Protein AF-A0A968Y1W7-F1 (afdb_monomer)

Mean predicted aligned error: 9.11 Å

Radius of gyration: 21.21 Å; Cα contacts (8 Å, |Δi|>4): 75; chains: 1; bounding box: 48×29×63 Å

Nearest PDB structures (foldseek):
  3m8e-assembly1_A  TM=7.980E-01  e=2.992E-03  Bacillus thuringiensis serovar israelensis
  3m8f-assembly1_A  TM=7.879E-01  e=1.135E-02  Bacillus thuringiensis serovar israelensis
  3zec-assembly1_A  TM=7.705E-01  e=1.135E-02  Shewanella oneidensis
  1r22-assembly1_B  TM=7.208E-01  e=4.601E-02  Synechococcus elongatus PCC 7942 = FACHB-805
  2rdp-assembly1_A-2  TM=5.842E-01  e=3.767E-02  Geobacillus stearothermophilus

Sequence (99 aa):
MYWLTDENNTRPQKTLTELAANVRAESGKLELVLEIIVKSGLVLEIPATPIERYQLVHYYLLPFIRKRKNVKIIEWVVKIEETIADINKRDNELRKELG

pLDDT: mean 86.55, std 8.56, range [62.09, 97.19]

Foldseek 3Di:
DLQCADPVLDRDWAFLVSVPVVDPDDSVVSVVVLVVCCVVVQWPFDDDPPGITITGDDSVCSVVSVVVVVVVVVVVVVVVVVVVVVVVVVVVVVVVVVD

Secondary structure (DSSP, 8-state):
-GGGS-SSS----B-HHHHHHT--S-HHHHHHHHHHHHHTTSEEEE--SSS-EEEE--GGGHHHHHHHHHHHHHHHHHHHHHHHHHHHHHHHHHHHH--

Structure (mmCIF, N/CA/C/O backbone):
data_AF-A0A968Y1W7-F1
#
_entry.id   AF-A0A968Y1W7-F1
#
loop_
_atom_site.group_PDB
_atom_site.id
_atom_site.type_symbol
_atom_site.label_atom_id
_atom_site.label_alt_id
_atom_site.label_comp_id
_atom_site.label_asym_id
_atom_site.label_entity_id
_atom_site.label_seq_id
_atom_site.pdbx_PDB_ins_code
_atom_site.Cartn_x
_atom_site.Cartn_y
_atom_site.Cartn_z
_atom_site.occupancy
_atom_site.B_iso_or_equiv
_atom_site.auth_seq_id
_atom_site.auth_comp_id
_atom_site.auth_asym_id
_atom_site.auth_atom_id
_atom_site.pdbx_PDB_model_num
ATOM 1 N N . MET A 1 1 ? -2.798 1.017 -1.873 1.00 62.09 1 MET A N 1
ATOM 2 C CA . MET A 1 1 ? -2.489 -0.400 -1.565 1.00 62.09 1 MET A CA 1
ATOM 3 C C . MET A 1 1 ? -0.998 -0.717 -1.515 1.00 62.09 1 MET A C 1
ATOM 5 O O . MET A 1 1 ? -0.586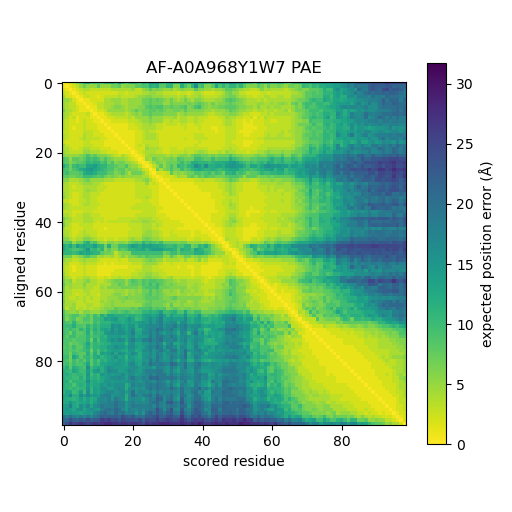 -1.273 -0.512 1.00 62.09 1 MET A O 1
ATOM 9 N N . TYR A 1 2 ? -0.189 -0.370 -2.534 1.00 69.25 2 TYR A N 1
ATOM 10 C CA . TYR A 1 2 ? 1.256 -0.692 -2.564 1.00 69.25 2 TYR A CA 1
ATOM 11 C C . TYR A 1 2 ? 2.003 -0.315 -1.274 1.00 69.25 2 TYR A C 1
ATOM 13 O O . TYR A 1 2 ? 2.807 -1.091 -0.781 1.00 69.25 2 TYR A O 1
ATOM 21 N N . TRP A 1 3 ? 1.668 0.830 -0.683 1.00 80.81 3 TRP A N 1
ATOM 22 C CA . TRP A 1 3 ? 2.317 1.347 0.522 1.00 80.81 3 TRP A CA 1
ATOM 23 C C . TRP A 1 3 ? 2.072 0.533 1.798 1.00 80.81 3 TRP A C 1
ATOM 25 O O . TRP A 1 3 ? 2.816 0.701 2.751 1.00 80.81 3 TRP A O 1
ATOM 35 N N . LEU A 1 4 ? 1.083 -0.368 1.823 1.00 87.88 4 LEU A N 1
ATOM 36 C CA . LEU A 1 4 ? 0.853 -1.309 2.933 1.00 87.88 4 LEU A CA 1
ATOM 37 C C . LEU A 1 4 ? 1.633 -2.626 2.762 1.00 87.88 4 LEU A C 1
ATOM 39 O O . LEU A 1 4 ? 1.399 -3.600 3.475 1.00 87.88 4 LEU A O 1
ATOM 43 N N . THR A 1 5 ? 2.549 -2.653 1.797 1.00 87.44 5 THR A N 1
ATOM 44 C CA . THR A 1 5 ? 3.540 -3.706 1.579 1.00 87.44 5 THR A CA 1
ATOM 45 C C . THR A 1 5 ? 4.911 -3.044 1.459 1.00 87.44 5 THR A C 1
ATOM 47 O O . THR A 1 5 ? 5.000 -1.911 0.985 1.00 87.44 5 THR A O 1
ATOM 50 N N . ASP A 1 6 ? 5.978 -3.706 1.895 1.00 82.12 6 ASP A N 1
ATOM 51 C CA . ASP A 1 6 ? 7.351 -3.213 1.692 1.00 82.12 6 ASP A CA 1
ATOM 52 C C . ASP A 1 6 ? 8.004 -3.891 0.483 1.00 82.12 6 ASP A C 1
ATOM 54 O O . ASP A 1 6 ? 7.282 -4.456 -0.333 1.00 82.12 6 ASP A O 1
ATOM 58 N N . GLU A 1 7 ? 9.336 -3.836 0.358 1.00 77.56 7 GLU A N 1
ATOM 59 C CA . GLU A 1 7 ? 10.156 -4.501 -0.670 1.00 77.56 7 GLU A CA 1
ATOM 60 C C . GLU A 1 7 ? 10.581 -5.945 -0.329 1.00 77.56 7 GLU A C 1
ATOM 62 O O . GLU A 1 7 ? 10.812 -6.734 -1.249 1.00 77.56 7 GLU A O 1
ATOM 67 N N . ASN A 1 8 ? 10.427 -6.368 0.928 1.00 81.94 8 ASN A N 1
ATOM 68 C CA . ASN A 1 8 ? 10.725 -7.716 1.437 1.00 81.94 8 ASN A CA 1
ATOM 69 C C . ASN A 1 8 ? 9.502 -8.652 1.523 1.00 81.94 8 ASN A C 1
ATOM 71 O O . ASN A 1 8 ? 9.556 -9.729 2.107 1.00 81.94 8 ASN A O 1
ATOM 75 N N . ASN A 1 9 ? 8.387 -8.258 0.913 1.00 78.94 9 ASN A N 1
ATOM 76 C CA . ASN A 1 9 ? 7.099 -8.957 0.895 1.00 78.94 9 ASN A CA 1
ATOM 77 C C . ASN A 1 9 ? 6.506 -9.089 2.298 1.00 78.94 9 ASN A C 1
ATOM 79 O O . ASN A 1 9 ? 5.852 -10.080 2.627 1.00 78.94 9 ASN A O 1
ATOM 83 N N . THR A 1 10 ? 6.711 -8.068 3.122 1.00 87.25 10 THR A N 1
ATOM 84 C CA . THR A 1 10 ? 6.082 -7.964 4.429 1.00 87.25 10 THR A CA 1
ATOM 85 C C . THR A 1 10 ? 4.861 -7.050 4.370 1.00 87.25 10 THR A C 1
ATOM 87 O O . THR A 1 10 ? 4.579 -6.375 3.373 1.00 87.25 10 THR A O 1
ATOM 90 N N . ARG A 1 11 ? 4.094 -7.076 5.459 1.00 90.62 11 ARG A N 1
ATOM 91 C CA . ARG A 1 11 ? 2.902 -6.256 5.678 1.00 90.62 11 ARG A CA 1
ATOM 92 C C . ARG A 1 11 ? 3.204 -5.355 6.871 1.00 90.62 11 ARG A C 1
ATOM 94 O O . ARG A 1 11 ? 2.818 -5.711 7.981 1.00 90.62 11 ARG A O 1
ATOM 101 N N . PRO A 1 12 ? 3.972 -4.270 6.706 1.00 91.31 12 PRO A N 1
ATOM 102 C CA . PRO A 1 12 ? 4.298 -3.404 7.829 1.00 91.31 12 PRO A CA 1
ATOM 103 C C . PRO A 1 12 ? 3.038 -2.697 8.337 1.00 91.31 12 PRO A C 1
ATOM 105 O O . PRO A 1 12 ? 2.113 -2.420 7.572 1.00 91.31 12 PRO A O 1
ATOM 108 N N . GLN A 1 13 ? 3.019 -2.385 9.629 1.00 92.25 13 GLN A N 1
ATOM 109 C CA . GLN A 1 13 ? 2.012 -1.506 10.217 1.00 92.25 13 GLN A CA 1
ATOM 110 C C . GLN A 1 13 ? 2.404 -0.053 9.948 1.00 92.25 13 GLN A C 1
ATOM 112 O O . GLN A 1 13 ? 3.541 0.325 10.233 1.00 92.25 13 GLN A O 1
ATOM 117 N N . LYS A 1 14 ? 1.485 0.760 9.426 1.00 92.38 14 LYS A N 1
ATOM 118 C CA . LYS A 1 14 ? 1.770 2.156 9.068 1.00 92.38 14 LYS A CA 1
ATOM 119 C C . LYS A 1 14 ? 0.777 3.140 9.652 1.00 92.38 14 LYS A C 1
ATOM 121 O O . LYS A 1 14 ? -0.403 2.828 9.732 1.00 92.38 14 LYS A O 1
ATOM 126 N N . THR A 1 15 ? 1.236 4.329 10.017 1.00 92.88 15 THR A N 1
ATOM 127 C CA . THR A 1 15 ? 0.349 5.429 10.425 1.00 92.88 15 THR A CA 1
ATOM 128 C C . THR A 1 15 ? -0.253 6.133 9.209 1.00 92.88 15 THR A C 1
ATOM 130 O O . THR A 1 15 ? 0.257 6.020 8.088 1.00 92.88 15 THR A O 1
ATOM 133 N N . LEU A 1 16 ? -1.319 6.910 9.422 1.00 90.31 16 LEU A N 1
ATOM 134 C CA . LEU A 1 16 ? -1.892 7.756 8.372 1.00 90.31 16 LEU A CA 1
ATOM 135 C C . LEU A 1 16 ? -0.847 8.731 7.804 1.00 90.31 16 LEU A C 1
ATOM 137 O O . LEU A 1 16 ? -0.749 8.875 6.589 1.00 90.31 16 LEU A O 1
ATOM 141 N N . THR A 1 17 ? -0.012 9.329 8.659 1.00 89.88 17 THR A N 1
ATOM 142 C CA . THR A 1 17 ? 1.063 10.250 8.252 1.00 89.88 17 THR A CA 1
ATOM 143 C C . THR A 1 17 ? 2.088 9.575 7.339 1.00 89.88 17 THR A C 1
ATOM 145 O O . THR A 1 17 ? 2.474 10.136 6.315 1.00 89.88 17 THR A O 1
ATOM 148 N N . GLU A 1 18 ? 2.504 8.348 7.664 1.00 90.62 18 GLU A N 1
ATOM 149 C CA . GLU A 1 18 ? 3.428 7.576 6.825 1.00 90.62 18 GLU A CA 1
ATOM 150 C C . GLU A 1 18 ? 2.806 7.222 5.469 1.00 90.62 18 GLU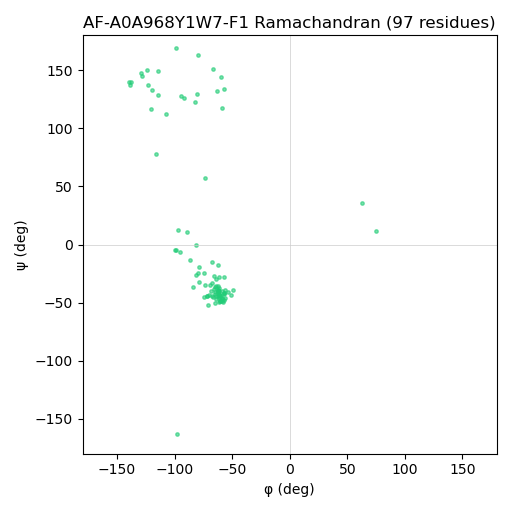 A C 1
ATOM 152 O O . GLU A 1 18 ? 3.496 7.213 4.448 1.00 90.62 18 GLU A O 1
ATOM 157 N N . LEU A 1 19 ? 1.504 6.933 5.432 1.00 89.75 19 LEU A N 1
ATOM 158 C CA . LEU A 1 19 ? 0.786 6.686 4.182 1.00 89.75 19 LEU A CA 1
ATOM 159 C C . LEU A 1 19 ? 0.642 7.971 3.356 1.00 89.75 19 LEU A C 1
ATOM 161 O O . LEU A 1 19 ? 0.896 7.942 2.153 1.00 89.75 19 LEU A O 1
ATOM 165 N N . ALA A 1 20 ? 0.308 9.092 3.995 1.00 88.12 20 ALA A N 1
ATOM 166 C CA . ALA A 1 20 ? 0.148 10.396 3.359 1.00 88.12 20 ALA A CA 1
ATOM 167 C C . ALA A 1 20 ? 1.451 10.897 2.728 1.00 88.12 20 ALA A C 1
ATOM 169 O O . ALA A 1 20 ? 1.434 11.386 1.603 1.00 88.12 20 ALA A O 1
ATOM 170 N N . ALA A 1 21 ? 2.597 10.678 3.380 1.00 86.88 21 ALA A N 1
ATOM 171 C CA . ALA A 1 21 ? 3.905 11.040 2.830 1.00 86.88 21 ALA A CA 1
ATOM 172 C C . ALA A 1 21 ? 4.194 10.387 1.462 1.00 86.88 21 ALA A C 1
ATOM 174 O O . ALA A 1 21 ? 4.934 10.933 0.646 1.00 86.88 21 ALA A O 1
ATOM 175 N N . ASN A 1 22 ? 3.599 9.221 1.199 1.00 76.81 22 ASN A N 1
ATOM 176 C CA . ASN A 1 22 ? 3.825 8.447 -0.019 1.00 76.81 22 ASN A CA 1
ATOM 177 C C . ASN A 1 22 ? 2.732 8.636 -1.084 1.00 76.81 22 ASN A C 1
ATOM 179 O O . ASN A 1 22 ? 2.837 8.103 -2.193 1.00 76.81 22 ASN A O 1
ATOM 183 N N . VAL A 1 23 ? 1.666 9.375 -0.776 1.00 75.19 23 VAL A N 1
ATOM 184 C CA . VAL A 1 23 ? 0.543 9.592 -1.686 1.00 75.19 23 VAL A CA 1
ATOM 185 C C . VAL A 1 23 ? 0.403 11.091 -1.930 1.00 75.19 23 VAL A C 1
ATOM 187 O O . VAL A 1 23 ? 0.071 11.846 -1.029 1.00 75.19 23 VAL A O 1
ATOM 190 N N . ARG A 1 24 ? 0.583 11.531 -3.183 1.00 71.12 24 ARG A N 1
ATOM 191 C CA . ARG A 1 24 ? 0.202 12.888 -3.622 1.00 71.12 24 ARG A CA 1
ATOM 192 C C . ARG A 1 24 ? -1.326 13.006 -3.742 1.00 71.12 24 ARG A C 1
ATOM 194 O O . ARG A 1 24 ? -1.843 13.250 -4.827 1.00 71.12 24 ARG A O 1
ATOM 201 N N . ALA A 1 25 ? -2.049 12.735 -2.664 1.00 65.06 25 ALA A N 1
ATOM 202 C CA . ALA A 1 25 ? -3.493 12.904 -2.582 1.00 65.06 25 ALA A CA 1
ATOM 203 C C . ALA A 1 25 ? -3.811 13.995 -1.566 1.00 65.06 25 ALA A C 1
ATOM 205 O O . ALA A 1 25 ? -3.093 14.173 -0.586 1.00 65.06 25 ALA A O 1
ATOM 206 N N . GLU A 1 26 ? -4.913 14.700 -1.797 1.00 73.88 26 GLU A N 1
ATOM 207 C CA . GLU A 1 26 ? -5.546 15.521 -0.767 1.00 73.88 26 GLU A CA 1
ATOM 208 C C . GLU A 1 26 ? -5.877 14.637 0.445 1.00 73.88 26 GLU A C 1
ATOM 210 O O . GLU A 1 26 ? -6.423 13.542 0.274 1.00 73.88 26 GLU A O 1
ATOM 215 N N . SER A 1 27 ? -5.565 15.105 1.655 1.00 73.12 27 SER A N 1
AT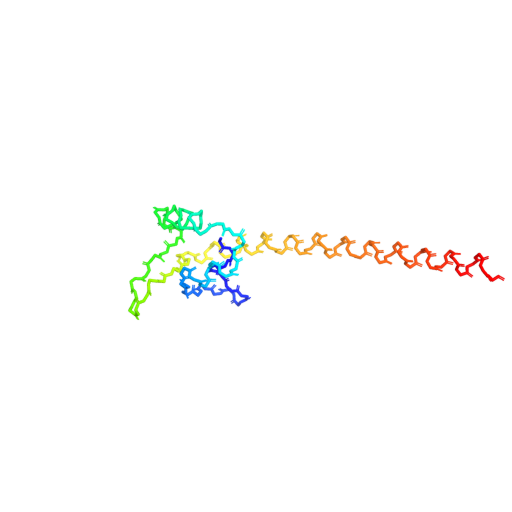OM 216 C CA . SER A 1 27 ? -5.657 14.321 2.897 1.00 73.12 27 SER A CA 1
ATOM 217 C C . SER A 1 27 ? -7.019 13.637 3.077 1.00 73.12 27 SER A C 1
ATOM 219 O O . SER A 1 27 ? -7.075 12.432 3.315 1.00 73.12 27 SER A O 1
ATOM 221 N N . GLY A 1 28 ? -8.118 14.353 2.803 1.00 77.81 28 GLY A N 1
ATOM 222 C CA . GLY A 1 28 ? -9.477 13.809 2.929 1.00 77.81 28 GLY A CA 1
ATOM 223 C C . GLY A 1 28 ? -9.807 12.671 1.951 1.00 77.81 28 GLY A C 1
ATOM 224 O O . GLY A 1 28 ? -10.610 11.794 2.259 1.00 77.81 28 GLY A O 1
ATOM 225 N N . LYS A 1 29 ? -9.159 12.617 0.777 1.00 86.00 29 LYS A N 1
ATOM 226 C CA . LYS A 1 29 ? -9.330 11.491 -0.161 1.00 86.00 29 LYS A CA 1
ATOM 227 C C . LYS A 1 29 ? -8.614 10.240 0.338 1.00 86.00 29 LYS A C 1
ATOM 229 O O . LYS A 1 29 ? -9.097 9.133 0.105 1.00 86.00 29 LYS A O 1
ATOM 234 N N . LEU A 1 30 ? -7.465 10.398 0.998 1.00 89.31 30 LEU A N 1
ATOM 235 C CA . LEU A 1 30 ? -6.726 9.271 1.562 1.00 89.31 30 LEU A CA 1
ATOM 236 C C . LEU A 1 30 ? -7.504 8.625 2.711 1.00 89.31 30 LEU A C 1
ATOM 238 O O . LEU A 1 30 ? -7.619 7.403 2.733 1.00 89.31 30 LEU A O 1
ATOM 242 N N . GLU A 1 31 ? -8.060 9.436 3.609 1.00 90.06 31 GLU A N 1
ATOM 243 C CA . GLU A 1 31 ? -8.876 8.983 4.743 1.00 90.06 31 GLU A CA 1
ATOM 244 C C . GLU A 1 31 ? -10.099 8.188 4.273 1.00 90.06 31 GLU A C 1
ATOM 246 O O . GLU A 1 31 ? -10.290 7.052 4.703 1.00 90.06 31 GLU A O 1
ATOM 251 N N . LEU A 1 32 ? -10.853 8.712 3.298 1.00 92.31 32 LEU A N 1
ATOM 252 C CA . LEU A 1 32 ? -12.008 8.013 2.726 1.00 92.31 32 LEU A CA 1
ATOM 253 C C . LEU A 1 32 ? -11.621 6.670 2.087 1.00 92.31 32 LEU A C 1
ATOM 255 O O . LEU A 1 32 ? -12.286 5.653 2.286 1.00 92.31 32 LEU A O 1
ATOM 259 N N . VAL A 1 33 ? -10.539 6.644 1.302 1.00 90.81 33 VAL A N 1
ATOM 260 C CA . VAL A 1 33 ? -10.058 5.399 0.686 1.00 90.81 33 VAL A CA 1
ATOM 261 C C . VAL A 1 33 ? -9.646 4.395 1.758 1.00 90.81 33 VAL A C 1
ATOM 263 O O . VAL A 1 33 ? -9.939 3.209 1.611 1.00 90.81 33 VAL A O 1
ATOM 266 N N . LEU A 1 34 ? -8.974 4.858 2.815 1.00 91.75 34 LEU A N 1
ATOM 267 C CA . LEU A 1 34 ? -8.531 4.023 3.923 1.00 91.75 34 LEU A CA 1
ATOM 268 C C . LEU A 1 34 ? -9.726 3.422 4.675 1.00 91.75 34 LEU A C 1
ATOM 270 O O . LEU A 1 34 ? -9.752 2.215 4.899 1.00 91.75 34 LEU A O 1
ATOM 274 N N . GLU A 1 35 ? -10.756 4.222 4.949 1.00 93.56 35 GLU A N 1
ATOM 275 C CA . GLU A 1 35 ? -12.004 3.765 5.563 1.00 93.56 35 GLU A CA 1
ATOM 276 C C . GLU A 1 35 ? -12.687 2.670 4.724 1.00 93.56 35 GLU A C 1
ATOM 278 O O . GLU A 1 35 ? -13.072 1.625 5.251 1.00 93.56 35 GLU A O 1
ATOM 283 N N . ILE A 1 36 ? -12.790 2.856 3.403 1.00 94.25 36 ILE A N 1
ATOM 284 C CA . ILE A 1 36 ? -13.400 1.870 2.494 1.00 94.25 36 ILE A CA 1
ATOM 285 C C . ILE A 1 36 ? -12.623 0.544 2.509 1.00 94.25 36 ILE A C 1
ATOM 287 O O . ILE A 1 36 ? -13.218 -0.540 2.561 1.00 94.25 36 ILE A O 1
ATOM 291 N N . ILE A 1 37 ? -11.288 0.593 2.458 1.00 91.69 37 ILE A N 1
ATOM 292 C CA . ILE A 1 37 ? -10.470 -0.631 2.439 1.00 91.69 37 ILE A CA 1
ATOM 293 C C . ILE A 1 37 ? -10.400 -1.322 3.809 1.00 91.69 37 ILE A C 1
ATOM 295 O O . ILE A 1 37 ? -10.215 -2.538 3.855 1.00 91.69 37 ILE A O 1
ATOM 299 N N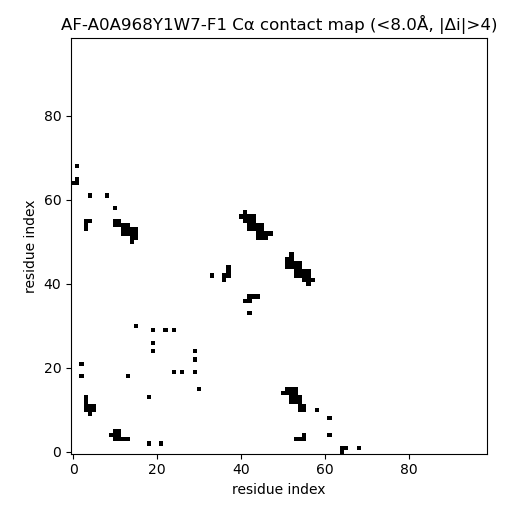 . VAL A 1 38 ? -10.604 -0.584 4.905 1.00 93.81 38 VAL A N 1
ATOM 300 C CA . VAL A 1 38 ? -10.794 -1.155 6.246 1.00 93.81 38 VAL A CA 1
ATOM 301 C C . VAL A 1 38 ? -12.153 -1.847 6.340 1.00 93.81 38 VAL A C 1
ATOM 303 O O . VAL A 1 38 ? -12.219 -3.034 6.652 1.00 93.81 38 VAL A O 1
ATOM 306 N N . LYS A 1 39 ? -13.241 -1.162 5.967 1.00 94.69 39 LYS A N 1
ATOM 307 C CA . LYS A 1 39 ? -14.605 -1.725 5.995 1.00 94.69 39 LYS A CA 1
ATOM 308 C C . LYS A 1 39 ? -14.793 -2.935 5.078 1.00 94.69 39 LYS A C 1
ATOM 310 O O . LYS A 1 39 ? -15.621 -3.792 5.365 1.00 94.69 39 LYS A O 1
ATOM 315 N N . SER A 1 40 ? -14.026 -3.034 3.994 1.00 91.88 40 SER A N 1
ATOM 316 C CA . SER A 1 40 ? -14.019 -4.218 3.118 1.00 91.88 40 SER A CA 1
ATOM 317 C C . SER A 1 40 ? -13.147 -5.374 3.627 1.00 91.88 40 SER A C 1
ATOM 319 O O . SER A 1 40 ? -13.078 -6.411 2.971 1.00 91.88 40 SER A O 1
ATOM 321 N N . GLY A 1 41 ? -12.473 -5.220 4.772 1.00 91.00 41 GLY A N 1
ATOM 322 C CA . GLY A 1 41 ? -11.636 -6.261 5.374 1.00 91.00 41 GLY A CA 1
ATOM 323 C C . GLY A 1 41 ? -10.289 -6.473 4.678 1.00 91.00 41 GLY A C 1
ATOM 324 O O . GLY A 1 41 ? -9.591 -7.445 4.958 1.00 91.00 41 GLY A O 1
ATOM 325 N N . LEU A 1 42 ? -9.891 -5.579 3.767 1.00 90.25 42 LEU A N 1
ATOM 326 C CA . LEU A 1 42 ? -8.590 -5.659 3.097 1.00 90.25 42 LEU A CA 1
ATOM 327 C C . LEU A 1 42 ? -7.459 -5.140 3.993 1.00 90.25 42 LEU A C 1
ATOM 329 O O . LEU A 1 42 ? -6.322 -5.616 3.906 1.00 90.25 42 LEU A O 1
ATOM 333 N N . VAL A 1 43 ? -7.769 -4.163 4.844 1.00 93.25 43 VAL A N 1
ATOM 334 C CA . VAL A 1 43 ? -6.851 -3.533 5.795 1.00 93.25 43 VAL A CA 1
ATOM 335 C C . VAL A 1 43 ? -7.418 -3.668 7.200 1.00 93.25 43 VAL A C 1
ATOM 337 O O . VAL A 1 43 ? -8.607 -3.470 7.414 1.00 93.25 43 VAL A O 1
ATOM 340 N N . LEU A 1 44 ? -6.558 -4.001 8.154 1.00 93.19 44 LEU A N 1
ATOM 341 C CA . LEU A 1 44 ? -6.870 -3.947 9.570 1.00 93.19 44 LEU A CA 1
ATOM 342 C C . LEU A 1 44 ? -6.407 -2.603 10.119 1.00 93.19 44 LEU A C 1
ATOM 344 O O . LEU A 1 44 ? -5.242 -2.234 9.948 1.00 93.19 44 LEU A O 1
ATOM 348 N N . GLU A 1 45 ? -7.316 -1.912 10.791 1.00 93.69 45 GLU A N 1
ATOM 349 C CA . GLU A 1 45 ? -6.974 -0.846 11.720 1.00 93.69 45 GLU A CA 1
ATOM 350 C C . GLU A 1 45 ? -6.605 -1.481 13.063 1.00 93.69 45 GLU A C 1
ATOM 352 O O . GLU A 1 45 ? -7.355 -2.275 13.631 1.00 93.69 45 GLU A O 1
ATOM 357 N N . ILE A 1 46 ? -5.396 -1.191 13.522 1.00 90.56 46 ILE A N 1
ATOM 358 C CA . ILE A 1 46 ? -4.792 -1.746 14.722 1.00 90.56 46 ILE A CA 1
ATOM 359 C C . ILE A 1 46 ? -4.780 -0.627 15.759 1.00 90.56 46 ILE A C 1
ATOM 361 O O . ILE A 1 46 ? -4.027 0.342 15.585 1.00 90.56 46 ILE A O 1
ATOM 365 N N . PRO A 1 47 ? -5.573 -0.755 16.838 1.00 83.56 47 PRO A N 1
ATOM 366 C CA . PRO A 1 47 ? -5.499 0.160 17.963 1.00 83.56 47 PRO A CA 1
ATOM 367 C C . PRO A 1 47 ? -4.081 0.119 18.535 1.00 83.56 47 PRO A C 1
ATOM 369 O O . PRO A 1 47 ? -3.610 -0.929 18.980 1.00 83.56 47 PRO A O 1
ATOM 372 N N . ALA A 1 48 ? -3.379 1.246 18.483 1.00 79.69 48 ALA A N 1
ATOM 373 C CA . ALA A 1 48 ? -2.017 1.365 18.975 1.00 79.69 48 ALA A CA 1
ATOM 374 C C . ALA A 1 48 ? -1.854 2.697 19.706 1.00 79.69 48 ALA A C 1
ATOM 376 O O . ALA A 1 48 ? -2.314 3.734 19.241 1.00 79.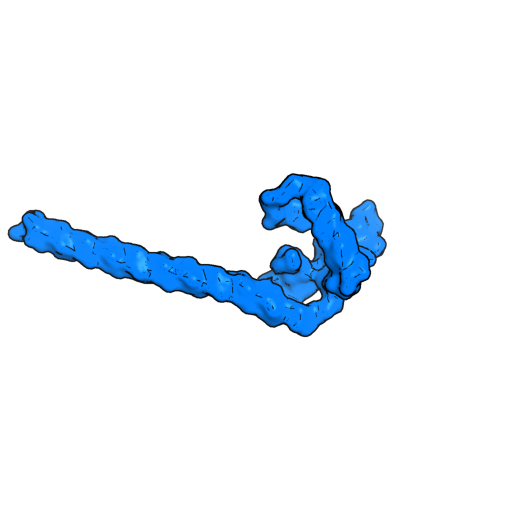69 48 ALA A O 1
ATOM 377 N N . THR A 1 49 ? -1.174 2.676 20.851 1.00 77.06 49 THR A N 1
ATOM 378 C CA . THR A 1 49 ? -0.841 3.893 21.598 1.00 77.06 49 THR A CA 1
ATOM 3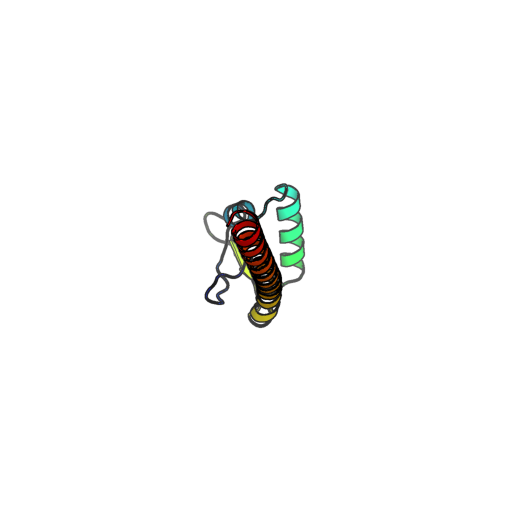79 C C . THR A 1 49 ? 0.539 4.376 21.143 1.00 77.06 49 THR A C 1
ATOM 381 O O . THR A 1 49 ? 1.485 3.585 21.182 1.00 77.06 49 THR A O 1
ATOM 384 N N . PRO A 1 50 ? 0.706 5.640 20.710 1.00 84.06 50 PRO A N 1
ATOM 385 C CA . PRO A 1 50 ? -0.254 6.747 20.798 1.00 84.06 50 PRO A CA 1
ATOM 386 C C . PRO A 1 50 ? -1.135 6.984 19.555 1.00 84.06 50 PRO A C 1
ATOM 388 O O . PRO A 1 50 ? -1.963 7.885 19.604 1.00 84.06 50 PRO A O 1
ATOM 391 N N . ILE A 1 51 ? -0.915 6.281 18.439 1.00 89.00 51 ILE A N 1
ATOM 392 C CA . ILE A 1 51 ? -1.526 6.589 17.131 1.00 89.00 51 ILE A CA 1
ATOM 393 C C . ILE A 1 51 ? -1.942 5.294 16.428 1.00 89.00 51 ILE A C 1
ATOM 395 O O . ILE A 1 51 ? -1.165 4.332 16.413 1.00 89.00 51 ILE A O 1
ATOM 399 N N . GLU A 1 52 ? -3.110 5.300 15.783 1.00 90.50 52 GLU A N 1
ATOM 400 C CA . GLU A 1 52 ? -3.646 4.171 15.025 1.00 90.50 52 GLU A CA 1
ATOM 401 C C . GLU A 1 52 ? -2.715 3.745 13.886 1.00 90.50 52 GLU A C 1
ATOM 403 O O . GLU A 1 52 ? -2.056 4.550 13.211 1.00 90.50 52 GLU A O 1
ATOM 408 N N . ARG A 1 53 ? -2.671 2.432 13.648 1.00 93.75 53 ARG A N 1
ATOM 409 C CA . ARG A 1 53 ? -1.864 1.842 12.581 1.00 93.75 53 ARG A CA 1
ATOM 410 C C . ARG A 1 53 ? -2.714 0.998 11.653 1.00 93.75 53 ARG A C 1
ATOM 412 O O . ARG A 1 53 ? -3.665 0.355 12.066 1.00 93.75 53 ARG A O 1
ATOM 419 N N . TYR A 1 54 ? -2.303 0.938 10.399 1.00 94.00 54 TYR A N 1
ATOM 420 C CA . TYR A 1 54 ? -2.993 0.234 9.332 1.00 94.00 54 TYR A CA 1
ATOM 421 C C . TYR A 1 54 ? -2.082 -0.844 8.756 1.00 94.00 54 TYR A C 1
ATOM 423 O O . TYR A 1 54 ? -0.911 -0.587 8.462 1.00 94.00 54 TYR A O 1
ATOM 431 N N . GLN A 1 55 ? -2.614 -2.052 8.584 1.00 93.12 55 GLN A N 1
ATOM 432 C CA . GLN A 1 55 ? -1.874 -3.196 8.052 1.00 93.12 55 GLN A CA 1
ATOM 433 C C . GLN A 1 55 ? -2.729 -3.978 7.057 1.00 93.12 55 GLN A C 1
ATOM 435 O O . GLN A 1 55 ? -3.911 -4.210 7.281 1.00 93.12 55 GLN A O 1
ATOM 440 N N . LEU A 1 56 ? -2.134 -4.440 5.957 1.00 93.12 56 LEU A N 1
ATOM 441 C CA . LEU A 1 56 ? -2.818 -5.354 5.042 1.00 93.12 56 LEU A CA 1
ATOM 442 C C . LEU A 1 56 ? -3.153 -6.679 5.753 1.00 93.12 56 LEU A C 1
ATOM 444 O O . LEU A 1 56 ? -2.270 -7.286 6.363 1.00 93.12 56 LEU A O 1
ATOM 448 N N . VAL A 1 57 ? -4.389 -7.170 5.629 1.00 89.56 57 VAL A N 1
ATOM 449 C CA . VAL A 1 57 ? -4.843 -8.386 6.335 1.00 89.56 57 VAL A CA 1
ATOM 450 C C . VAL A 1 57 ? -4.262 -9.657 5.721 1.00 89.56 57 VAL A C 1
ATOM 452 O O . VAL A 1 57 ? -3.774 -10.536 6.431 1.00 89.56 57 VAL A O 1
ATOM 455 N N . HIS A 1 58 ? -4.276 -9.761 4.393 1.00 85.44 58 HIS A N 1
ATOM 456 C CA . HIS A 1 58 ? -4.086 -11.044 3.725 1.00 85.44 58 HIS A CA 1
ATOM 457 C C . HIS A 1 58 ? -2.801 -11.130 2.898 1.00 85.44 58 HIS A C 1
ATOM 459 O O . HIS A 1 58 ? -2.551 -10.305 2.018 1.00 85.44 58 HIS A O 1
ATOM 465 N N . TYR A 1 59 ? -2.015 -12.191 3.127 1.00 81.50 59 TYR A N 1
ATOM 466 C CA . TYR A 1 59 ? -0.763 -12.423 2.398 1.00 81.50 59 TYR A CA 1
ATOM 467 C C . TYR A 1 59 ? -0.985 -12.742 0.913 1.00 81.50 59 TYR A C 1
ATOM 469 O O . TYR A 1 59 ? -0.198 -12.325 0.067 1.00 81.50 59 TYR A O 1
ATOM 477 N N . TYR A 1 60 ? -2.093 -13.412 0.568 1.00 84.69 60 TYR A N 1
ATOM 478 C CA . TYR A 1 60 ? -2.389 -13.782 -0.821 1.00 84.69 60 TYR A CA 1
ATOM 479 C C . TYR A 1 60 ? -2.551 -12.568 -1.748 1.00 84.69 60 TYR A C 1
ATOM 481 O O . TYR A 1 60 ? -2.449 -12.718 -2.959 1.00 84.69 60 TYR A O 1
ATOM 489 N N . LEU A 1 61 ? -2.771 -11.364 -1.206 1.00 83.81 61 LEU A N 1
ATOM 490 C CA . LEU A 1 61 ? -2.866 -10.127 -1.983 1.00 83.81 61 LEU A CA 1
ATOM 491 C C . LEU A 1 61 ? -1.494 -9.566 -2.400 1.00 83.81 61 LEU A C 1
ATOM 493 O O . LEU A 1 61 ? -1.430 -8.788 -3.355 1.00 83.81 61 LEU A O 1
ATOM 497 N N . LEU A 1 62 ? -0.396 -9.958 -1.737 1.00 83.19 62 LEU A N 1
ATOM 498 C CA . LEU A 1 62 ? 0.945 -9.420 -2.009 1.00 83.19 62 LEU A CA 1
ATOM 499 C C . LEU A 1 62 ? 1.398 -9.622 -3.459 1.00 83.19 62 LEU A C 1
ATOM 501 O O . LEU A 1 62 ? 1.809 -8.632 -4.079 1.00 83.19 62 LEU A O 1
ATOM 505 N N . PRO A 1 63 ? 1.295 -10.836 -4.041 1.00 81.38 63 PRO A N 1
ATOM 506 C CA . PRO A 1 63 ? 1.687 -11.059 -5.427 1.00 81.38 63 PRO A CA 1
ATOM 507 C C . PRO A 1 63 ? 0.945 -10.135 -6.397 1.00 81.38 63 PRO A C 1
ATOM 509 O O . PRO A 1 63 ? 1.550 -9.589 -7.315 1.00 81.38 63 PRO A O 1
ATOM 512 N N . PHE A 1 64 ? -0.348 -9.885 -6.170 1.00 81.12 64 PHE A N 1
ATOM 513 C CA . PHE A 1 64 ? -1.164 -9.033 -7.039 1.00 81.12 64 PHE A CA 1
ATOM 514 C C . PHE A 1 64 ? -0.801 -7.551 -6.915 1.00 81.12 64 PHE A C 1
ATOM 516 O O . PHE A 1 64 ? -0.664 -6.858 -7.928 1.00 81.12 64 PHE A O 1
ATOM 523 N N . ILE A 1 65 ? -0.611 -7.065 -5.683 1.00 79.75 65 ILE A N 1
ATOM 524 C CA . ILE A 1 65 ? -0.227 -5.674 -5.406 1.00 79.75 65 ILE A CA 1
ATOM 525 C C . ILE A 1 65 ? 1.138 -5.361 -6.037 1.00 79.75 65 ILE A C 1
ATOM 527 O O . ILE A 1 65 ? 1.316 -4.292 -6.626 1.00 79.75 65 ILE A O 1
ATOM 531 N N . ARG A 1 66 ? 2.085 -6.304 -5.980 1.00 76.06 66 ARG A N 1
ATOM 532 C CA . ARG A 1 66 ? 3.445 -6.115 -6.505 1.00 76.06 66 ARG A CA 1
ATOM 533 C C . ARG A 1 66 ? 3.598 -6.371 -7.987 1.00 76.06 66 ARG A C 1
ATOM 535 O O . ARG A 1 66 ? 4.308 -5.610 -8.642 1.00 76.06 66 ARG A O 1
ATOM 542 N N . LYS A 1 67 ? 2.889 -7.357 -8.543 1.00 76.44 67 LYS A N 1
ATOM 543 C CA . LYS A 1 67 ? 2.867 -7.589 -9.994 1.00 76.44 67 LYS A CA 1
ATOM 544 C C . LYS A 1 67 ? 2.485 -6.308 -10.737 1.00 76.44 67 LYS A C 1
ATOM 546 O O . LYS A 1 67 ? 3.143 -5.954 -11.706 1.00 76.44 67 LYS A O 1
ATOM 551 N N . ARG A 1 68 ? 1.510 -5.545 -10.225 1.00 70.31 68 ARG A N 1
ATOM 552 C CA . ARG A 1 68 ? 1.114 -4.248 -10.806 1.00 70.31 68 ARG A CA 1
ATOM 553 C C . ARG A 1 68 ? 2.225 -3.188 -10.793 1.00 70.31 68 ARG A C 1
ATOM 555 O O . ARG A 1 68 ? 2.300 -2.407 -11.736 1.00 70.31 68 ARG A O 1
ATOM 562 N N . LYS A 1 69 ? 3.084 -3.139 -9.765 1.00 68.69 69 LYS A N 1
ATOM 563 C CA . LYS A 1 69 ? 4.234 -2.213 -9.738 1.00 68.69 69 LYS A CA 1
ATOM 564 C C . LYS A 1 69 ? 5.320 -2.656 -10.718 1.00 68.69 69 LYS A C 1
ATOM 566 O O . LYS A 1 69 ? 5.836 -1.824 -11.458 1.00 68.69 69 LYS A O 1
ATOM 571 N N . ASN A 1 70 ? 5.626 -3.951 -10.744 1.00 71.25 70 ASN A N 1
ATOM 572 C CA . ASN A 1 70 ? 6.675 -4.492 -11.604 1.00 71.25 70 ASN A CA 1
ATOM 573 C C . ASN A 1 70 ? 6.327 -4.348 -13.089 1.00 71.25 70 ASN A C 1
ATOM 575 O O . ASN A 1 70 ? 7.202 -3.986 -13.859 1.00 71.25 70 ASN A O 1
ATOM 579 N N . VAL A 1 71 ? 5.060 -4.540 -13.478 1.00 77.56 71 VAL A N 1
ATOM 580 C CA . VAL A 1 71 ? 4.608 -4.316 -14.866 1.00 77.56 71 VAL A CA 1
ATOM 581 C C . VAL A 1 71 ? 4.906 -2.887 -15.317 1.00 77.56 71 VAL A C 1
ATOM 583 O O . VAL A 1 71 ? 5.522 -2.706 -16.359 1.00 77.56 71 VAL A O 1
ATOM 586 N N . LYS A 1 72 ? 4.577 -1.880 -14.496 1.00 77.06 72 LYS A N 1
ATOM 587 C CA . LYS A 1 72 ? 4.926 -0.491 -14.816 1.00 77.06 72 LYS A CA 1
ATOM 588 C C . LYS A 1 72 ? 6.437 -0.311 -14.935 1.00 77.06 72 LYS A C 1
ATOM 590 O O . LYS A 1 72 ? 6.894 0.247 -15.913 1.00 77.06 72 LYS A O 1
ATOM 595 N N . ILE A 1 73 ? 7.230 -0.794 -13.979 1.00 80.62 73 ILE A N 1
ATOM 596 C CA . ILE A 1 73 ? 8.695 -0.645 -14.056 1.00 80.62 73 ILE A CA 1
ATOM 597 C C . ILE A 1 73 ? 9.245 -1.260 -15.348 1.00 80.62 73 ILE A C 1
ATOM 599 O O . ILE A 1 73 ? 10.060 -0.628 -16.007 1.00 80.62 73 ILE A O 1
ATOM 603 N N . ILE A 1 74 ? 8.762 -2.441 -15.737 1.00 87.38 74 ILE A N 1
ATOM 604 C CA . ILE A 1 74 ? 9.172 -3.114 -16.974 1.00 87.38 74 ILE A CA 1
ATOM 605 C C . ILE A 1 74 ? 8.817 -2.270 -18.205 1.00 87.38 74 ILE A C 1
ATOM 607 O O . ILE A 1 74 ? 9.680 -2.064 -19.050 1.00 87.38 74 ILE A O 1
ATOM 611 N N . GLU A 1 75 ? 7.601 -1.721 -18.288 1.00 89.62 75 GLU A N 1
ATOM 612 C CA . GLU A 1 75 ? 7.209 -0.815 -19.384 1.00 89.62 75 GLU A CA 1
ATOM 613 C C . GLU A 1 75 ? 8.136 0.407 -19.486 1.00 89.62 75 GLU A C 1
ATOM 615 O O . GLU A 1 75 ? 8.530 0.811 -20.579 1.00 89.62 75 GLU A O 1
ATOM 620 N N . TRP A 1 76 ? 8.513 0.989 -18.344 1.00 89.69 76 TRP A N 1
ATOM 621 C CA . TRP A 1 76 ? 9.433 2.126 -18.305 1.00 89.69 76 TRP A CA 1
ATOM 622 C C . TRP A 1 76 ? 10.857 1.742 -18.722 1.00 89.69 76 TRP A C 1
ATOM 624 O O . TRP A 1 76 ? 11.491 2.510 -19.441 1.00 89.69 76 TRP A O 1
ATOM 634 N N . VAL A 1 77 ? 11.352 0.572 -18.308 1.00 95.00 77 VAL A N 1
ATOM 635 C CA . VAL A 1 77 ? 12.677 0.063 -18.703 1.00 95.00 77 VAL A CA 1
ATOM 636 C C . VAL A 1 77 ? 12.749 -0.133 -20.214 1.00 95.00 77 VAL A C 1
ATOM 638 O O . VAL A 1 77 ? 13.652 0.414 -20.837 1.00 95.00 77 VAL A O 1
ATOM 641 N N . VAL A 1 78 ? 11.758 -0.807 -20.808 1.00 96.06 78 VAL A N 1
ATOM 642 C CA . VAL A 1 78 ? 11.695 -1.026 -22.264 1.00 96.06 78 VAL A CA 1
ATOM 643 C C . VAL A 1 78 ? 11.747 0.304 -23.018 1.00 96.06 78 VAL A C 1
ATOM 645 O O . VAL A 1 78 ? 12.551 0.478 -23.928 1.00 96.06 78 VAL A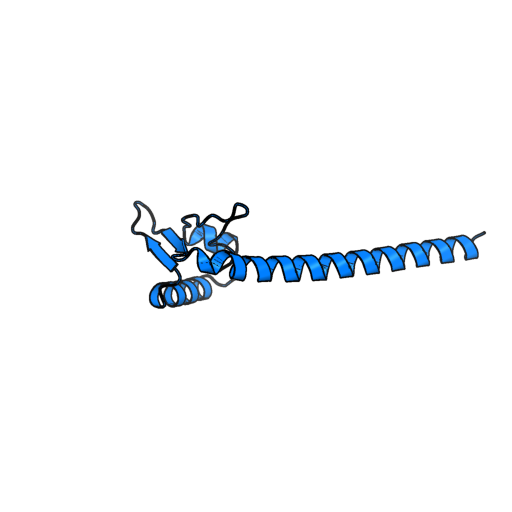 O 1
ATOM 648 N N . LYS A 1 79 ? 10.960 1.293 -22.583 1.00 95.69 79 LYS A N 1
ATOM 649 C CA . LYS A 1 79 ? 10.933 2.611 -23.226 1.00 95.69 79 LYS A CA 1
ATOM 650 C C . LYS A 1 79 ? 12.269 3.361 -23.122 1.00 95.69 79 LYS A C 1
ATOM 652 O O . LYS A 1 79 ? 12.644 4.099 -24.035 1.00 95.69 79 LYS A O 1
ATOM 657 N N . ILE A 1 80 ? 12.980 3.210 -22.003 1.00 96.69 80 ILE A N 1
ATOM 658 C CA . ILE A 1 80 ? 14.314 3.796 -21.817 1.00 96.69 80 ILE A CA 1
ATOM 659 C C . ILE A 1 80 ? 15.320 3.128 -22.758 1.00 96.69 80 ILE A C 1
ATOM 661 O O . ILE A 1 80 ? 16.094 3.834 -23.400 1.00 96.69 80 ILE A O 1
ATOM 665 N N . GLU A 1 81 ? 15.294 1.800 -22.871 1.00 97.00 81 GLU A N 1
ATOM 666 C CA . GLU A 1 81 ? 16.181 1.049 -23.767 1.00 97.00 81 GLU A CA 1
ATOM 667 C C . GLU A 1 81 ? 15.989 1.459 -25.234 1.00 97.00 81 GLU A C 1
ATOM 669 O O . GLU A 1 81 ? 16.971 1.727 -25.927 1.00 97.00 81 GLU A O 1
ATOM 674 N N . GLU A 1 82 ? 14.739 1.605 -25.682 1.00 96.75 82 GLU A N 1
ATOM 675 C CA . GLU A 1 82 ? 14.405 2.122 -27.018 1.00 96.75 82 GLU A CA 1
ATOM 676 C C . GLU A 1 82 ? 14.960 3.538 -27.234 1.00 96.75 82 GLU A C 1
ATOM 678 O O . GLU A 1 82 ? 15.628 3.809 -28.231 1.00 96.75 82 GLU A O 1
ATOM 683 N N . THR A 1 83 ? 14.763 4.431 -26.260 1.00 97.12 83 THR A N 1
ATOM 684 C CA . THR A 1 83 ? 15.252 5.818 -26.342 1.00 97.12 83 THR A CA 1
ATOM 685 C C . THR A 1 83 ? 16.781 5.874 -26.432 1.00 97.12 83 THR A C 1
ATOM 687 O O . THR A 1 83 ? 17.336 6.666 -27.192 1.00 97.12 83 THR A O 1
ATOM 690 N N . ILE A 1 84 ? 17.485 5.027 -25.673 1.00 97.19 84 ILE A N 1
ATOM 691 C CA . ILE A 1 84 ? 18.950 4.930 -25.720 1.00 97.19 84 ILE A CA 1
ATOM 692 C C . ILE A 1 84 ? 19.416 4.427 -27.091 1.00 97.19 84 ILE A C 1
ATOM 694 O O . ILE A 1 84 ? 20.401 4.938 -27.629 1.00 97.19 84 ILE A O 1
ATOM 698 N N . ALA A 1 85 ? 18.720 3.448 -27.674 1.00 97.00 85 ALA A N 1
ATOM 699 C CA . ALA A 1 85 ? 19.037 2.945 -29.007 1.00 97.00 85 ALA A CA 1
ATOM 700 C C . ALA A 1 85 ? 18.895 4.039 -30.080 1.00 97.00 85 ALA A C 1
ATOM 702 O O . ALA A 1 85 ? 19.786 4.188 -30.921 1.00 97.00 85 ALA A O 1
ATOM 703 N N . ASP A 1 86 ? 17.836 4.849 -30.005 1.00 96.56 86 ASP A N 1
ATOM 704 C CA . ASP A 1 86 ? 17.610 5.971 -30.920 1.00 96.56 86 ASP A CA 1
ATOM 705 C C . ASP A 1 86 ? 18.682 7.061 -30.789 1.00 96.56 86 ASP A C 1
ATOM 707 O O . ASP A 1 86 ? 19.200 7.541 -31.801 1.00 96.56 86 ASP A O 1
ATOM 711 N N . ILE A 1 87 ? 19.076 7.413 -29.559 1.00 96.38 87 ILE A N 1
ATOM 712 C CA . ILE A 1 87 ? 20.163 8.374 -29.306 1.00 96.38 87 ILE A CA 1
ATOM 713 C C . ILE A 1 87 ? 21.474 7.869 -29.913 1.00 96.38 87 ILE A C 1
ATOM 715 O O . ILE A 1 87 ? 22.122 8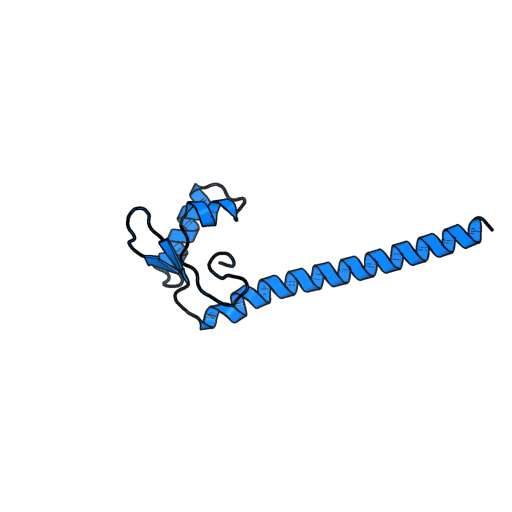.588 -30.670 1.00 96.38 87 ILE A O 1
ATOM 719 N N . ASN A 1 88 ? 21.836 6.610 -29.656 1.00 96.19 88 ASN A N 1
ATOM 720 C CA . ASN A 1 88 ? 23.065 6.023 -30.192 1.00 96.19 88 ASN A CA 1
ATOM 721 C C . ASN A 1 88 ? 23.067 5.985 -31.725 1.00 96.19 88 ASN A C 1
ATOM 723 O O . ASN A 1 88 ? 24.105 6.183 -32.362 1.00 96.19 88 ASN A O 1
ATOM 727 N N . LYS A 1 89 ? 21.910 5.724 -32.338 1.00 95.25 89 LYS A N 1
ATOM 728 C CA . LYS A 1 89 ? 21.762 5.772 -33.792 1.00 95.25 89 LYS A CA 1
ATOM 729 C C . LYS A 1 89 ? 21.983 7.192 -34.313 1.00 95.25 89 LYS A C 1
ATOM 731 O O . LYS A 1 89 ? 22.766 7.368 -35.245 1.00 95.25 89 LYS A O 1
ATOM 736 N N . ARG A 1 90 ? 21.365 8.192 -33.676 1.00 94.44 90 ARG A N 1
ATOM 737 C CA . ARG A 1 90 ? 21.502 9.606 -34.046 1.00 94.44 90 ARG A CA 1
ATOM 738 C C . ARG A 1 90 ? 22.942 10.100 -33.917 1.00 94.44 90 ARG A C 1
ATOM 740 O O . ARG A 1 90 ? 23.441 10.749 -34.829 1.00 94.44 90 ARG A O 1
ATOM 747 N N . ASP A 1 91 ? 23.630 9.739 -32.840 1.00 94.44 91 ASP A N 1
ATOM 748 C CA . ASP A 1 91 ? 25.036 10.094 -32.629 1.00 94.44 91 ASP A CA 1
ATOM 749 C C . ASP A 1 91 ? 25.946 9.494 -33.708 1.00 94.44 91 ASP A C 1
ATOM 751 O O . ASP A 1 91 ? 26.868 10.152 -34.192 1.00 94.44 91 ASP A O 1
ATOM 755 N N . ASN A 1 92 ? 25.680 8.255 -34.128 1.00 92.88 92 ASN A N 1
ATOM 756 C CA . ASN A 1 92 ? 26.429 7.613 -35.208 1.00 92.88 92 ASN A CA 1
ATOM 757 C C . ASN A 1 92 ? 26.154 8.241 -36.582 1.00 92.88 92 ASN A C 1
ATOM 759 O O . ASN A 1 92 ? 27.065 8.297 -37.406 1.00 92.88 92 ASN A O 1
ATOM 763 N N . GLU A 1 93 ? 24.930 8.706 -36.839 1.00 93.62 93 GLU A N 1
ATOM 764 C CA . GLU A 1 93 ? 24.581 9.462 -38.050 1.00 93.62 93 GLU A CA 1
ATOM 765 C C . GLU A 1 93 ? 25.320 10.808 -38.078 1.00 93.62 93 GLU A C 1
ATOM 767 O O . GLU A 1 93 ? 26.040 11.088 -39.033 1.00 93.62 93 GLU A O 1
ATOM 772 N N . LEU A 1 94 ? 25.260 11.579 -36.986 1.00 91.62 94 LEU A N 1
ATOM 773 C CA . LEU A 1 94 ? 25.952 12.868 -36.863 1.00 91.62 94 LEU A CA 1
ATOM 774 C C . LEU A 1 94 ? 27.473 12.735 -37.030 1.00 91.62 94 LEU A C 1
ATOM 776 O O . LEU A 1 94 ? 28.106 13.557 -37.689 1.00 91.62 94 LEU A O 1
ATOM 780 N N . ARG A 1 95 ? 28.075 11.675 -36.475 1.00 91.19 95 ARG A N 1
ATOM 781 C CA . ARG A 1 95 ? 29.510 11.386 -36.644 1.00 91.19 95 ARG A CA 1
ATOM 782 C C . ARG A 1 95 ? 29.902 11.090 -38.091 1.00 91.19 95 ARG A C 1
ATOM 784 O O . ARG A 1 95 ? 31.041 11.356 -38.453 1.00 91.19 95 ARG A O 1
ATOM 791 N N . LYS A 1 96 ? 28.996 10.528 -38.896 1.00 86.94 96 LYS A N 1
ATOM 792 C CA . LYS A 1 96 ? 29.226 10.269 -40.326 1.00 86.94 96 LYS A CA 1
ATOM 793 C C . LYS A 1 96 ? 29.012 11.502 -41.199 1.00 86.94 96 LYS A C 1
ATOM 795 O O . LYS A 1 96 ? 29.578 11.557 -42.277 1.00 86.94 96 LYS A O 1
ATOM 800 N N . GLU A 1 97 ? 28.186 12.452 -40.766 1.00 85.00 97 GLU A N 1
ATOM 801 C CA . GLU A 1 97 ? 27.944 13.708 -41.493 1.00 85.00 97 GLU A CA 1
ATOM 802 C C . GLU A 1 97 ? 29.055 14.750 -41.272 1.00 85.00 97 GLU A C 1
ATOM 804 O O . GLU A 1 97 ? 29.241 15.634 -42.104 1.00 85.00 97 GLU A O 1
ATOM 809 N N . LEU A 1 98 ? 29.785 14.657 -40.154 1.00 75.19 98 LEU A N 1
ATOM 810 C CA . LEU A 1 98 ? 30.851 15.592 -39.767 1.00 75.19 98 LEU A CA 1
ATOM 811 C C . LEU A 1 98 ? 32.279 15.103 -40.079 1.00 75.19 98 LEU A C 1
ATOM 813 O O . LEU A 1 98 ? 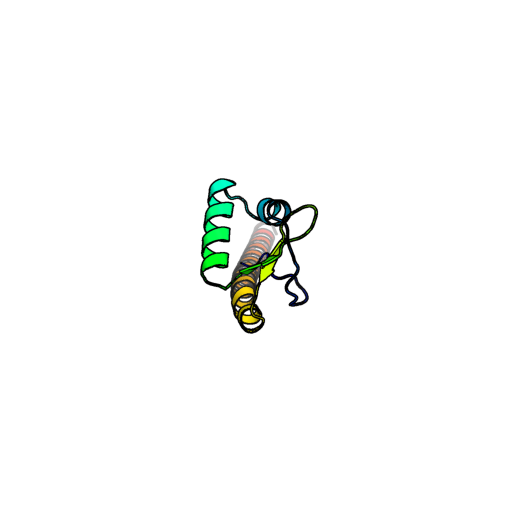33.228 15.846 -39.819 1.00 75.19 98 LEU A O 1
ATOM 817 N N . GLY A 1 99 ? 32.441 13.874 -40.576 1.00 62.09 99 GLY A N 1
ATOM 818 C CA . GLY A 1 99 ? 33.726 13.283 -40.982 1.00 62.09 99 GLY A CA 1
ATOM 819 C C . GLY A 1 99 ? 33.796 13.070 -42.483 1.00 62.09 99 GLY A C 1
ATOM 820 O O . GLY A 1 99 ? 34.911 13.219 -43.028 1.00 62.09 99 GLY A O 1
#

Solvent-accessible surface area (backbone atoms only — not comparable to full-atom values): 5779 Å² total; per-residue (Å²): 116,62,86,38,37,60,95,84,78,44,58,51,74,38,38,67,67,65,52,48,78,76,41,100,58,63,68,72,61,51,52,54,53,50,51,53,37,33,77,69,61,51,28,42,78,42,92,42,91,96,57,58,28,37,23,49,63,58,74,84,51,50,65,59,53,46,50,60,53,50,53,52,52,50,56,54,50,55,55,49,55,53,51,51,52,52,50,55,51,50,53,55,51,54,56,62,75,77,106